Protein AF-F2NL12-F1 (afdb_monomer)

Nearest PDB structures (foldseek):
  2n2t-assembly1_A  TM=6.839E-01  e=1.444E-03  synthetic construct
  6wue-assembly1_A-2  TM=5.269E-01  e=1.550E-03  Synechocystis sp. PCC 6803
  6iyo-assembly1_A  TM=5.530E-01  e=4.653E-01  Streptomyces albus subsp. albus
  7s6c-assembly1_B  TM=5.817E-01  e=1.010E+00  Saccharopolyspora erythraea
  2nrq-assembly1_A  TM=3.629E-01  e=3.049E-01  Saccharolobus solfataricus

Structure (mmCIF, N/CA/C/O backbone):
data_AF-F2NL12-F1
#
_entry.id   AF-F2NL12-F1
#
loop_
_atom_site.group_PDB
_atom_site.id
_atom_site.type_symbol
_atom_site.label_atom_id
_atom_site.label_alt_id
_atom_site.label_comp_id
_atom_site.label_asym_id
_atom_site.label_entity_id
_atom_site.label_seq_id
_atom_site.pdbx_PDB_ins_code
_atom_site.Cartn_x
_atom_site.Cartn_y
_atom_site.Cartn_z
_atom_site.occupancy
_atom_site.B_iso_or_equiv
_atom_site.auth_seq_id
_atom_site.auth_comp_id
_atom_site.auth_asym_id
_atom_site.auth_atom_id
_atom_site.pdbx_PDB_model_num
ATOM 1 N N . MET A 1 1 ? 8.544 -5.793 -32.737 1.00 38.81 1 MET A N 1
ATOM 2 C CA . MET A 1 1 ? 8.054 -5.139 -31.508 1.00 38.81 1 MET A CA 1
ATOM 3 C C . MET A 1 1 ? 9.105 -5.384 -30.450 1.00 38.81 1 MET A C 1
ATOM 5 O O . MET A 1 1 ? 9.207 -6.505 -29.975 1.00 38.81 1 MET A O 1
ATOM 9 N N . LEU A 1 2 ? 9.967 -4.402 -30.193 1.00 39.56 2 LEU A N 1
ATOM 10 C CA . LEU A 1 2 ? 10.851 -4.470 -29.032 1.00 39.56 2 LEU A CA 1
ATOM 11 C C . LEU A 1 2 ? 9.933 -4.337 -27.819 1.00 39.56 2 LEU A C 1
ATOM 13 O O . LEU A 1 2 ? 9.188 -3.361 -27.740 1.00 39.56 2 LEU A O 1
ATOM 17 N N . GLY A 1 3 ? 9.886 -5.379 -26.986 1.00 42.69 3 GLY A N 1
ATOM 18 C CA . GLY A 1 3 ? 9.101 -5.371 -25.760 1.00 42.69 3 GLY A CA 1
ATOM 19 C C . GLY A 1 3 ? 9.484 -4.139 -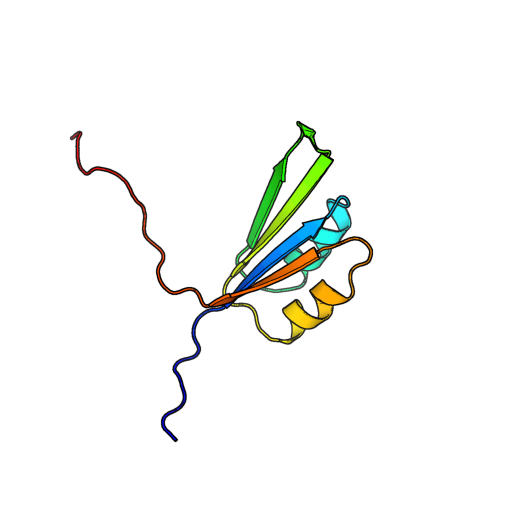24.959 1.00 42.69 3 GLY A C 1
ATOM 20 O O . GLY A 1 3 ? 10.672 -3.878 -24.764 1.00 42.69 3 GLY A O 1
ATOM 21 N N . VAL A 1 4 ? 8.482 -3.354 -24.572 1.00 51.84 4 VAL A N 1
ATOM 22 C CA . VAL A 1 4 ? 8.673 -2.308 -23.570 1.00 51.84 4 VAL A CA 1
ATOM 23 C C . VAL A 1 4 ? 9.329 -3.013 -22.380 1.00 51.84 4 VAL A C 1
ATOM 25 O O . VAL A 1 4 ? 8.800 -4.055 -21.977 1.00 51.84 4 VAL A O 1
ATOM 28 N N . PRO A 1 5 ? 10.496 -2.563 -21.880 1.00 53.06 5 PRO A N 1
ATOM 29 C CA . PRO A 1 5 ? 11.036 -3.131 -20.652 1.00 53.06 5 PRO A CA 1
ATOM 30 C C . PRO A 1 5 ? 9.919 -3.091 -19.609 1.00 53.06 5 PRO A C 1
ATOM 32 O O . PRO A 1 5 ? 9.172 -2.116 -19.570 1.00 53.06 5 PRO A O 1
ATOM 35 N N . GLU A 1 6 ? 9.737 -4.168 -18.845 1.00 62.28 6 GLU A N 1
ATOM 36 C CA . GLU A 1 6 ? 8.712 -4.212 -17.804 1.00 62.28 6 GLU A CA 1
ATOM 37 C C . GLU A 1 6 ? 9.005 -3.094 -16.797 1.00 62.28 6 GLU A C 1
ATOM 39 O O . GLU A 1 6 ? 9.835 -3.248 -15.904 1.00 62.28 6 GLU A O 1
ATOM 44 N N . THR A 1 7 ? 8.384 -1.927 -16.984 1.00 73.62 7 THR A N 1
ATOM 45 C CA . THR A 1 7 ? 8.525 -0.815 -16.052 1.00 73.62 7 THR A CA 1
ATOM 46 C C . THR A 1 7 ? 7.921 -1.267 -14.735 1.00 73.62 7 THR A C 1
ATOM 48 O O . THR A 1 7 ? 6.775 -1.723 -14.681 1.00 73.62 7 THR A O 1
ATOM 51 N N . MET A 1 8 ? 8.714 -1.182 -13.670 1.00 88.00 8 MET A N 1
ATOM 52 C CA . MET A 1 8 ? 8.307 -1.624 -12.347 1.00 88.00 8 MET A CA 1
ATOM 53 C C . MET A 1 8 ? 7.063 -0.849 -11.906 1.00 88.00 8 MET A C 1
ATOM 55 O O . MET A 1 8 ? 7.056 0.379 -11.908 1.00 88.00 8 MET A O 1
ATOM 59 N N . LYS A 1 9 ? 5.995 -1.561 -11.541 1.00 92.81 9 LYS A N 1
ATOM 60 C CA . LYS A 1 9 ? 4.755 -0.940 -11.064 1.00 92.81 9 LYS A CA 1
ATOM 61 C C . LYS A 1 9 ? 4.737 -0.832 -9.549 1.00 92.81 9 LYS A C 1
ATOM 63 O O . LYS A 1 9 ? 5.189 -1.746 -8.856 1.00 92.81 9 LYS A O 1
ATOM 68 N N . VAL A 1 10 ? 4.144 0.246 -9.051 1.00 95.69 10 VAL A N 1
ATOM 69 C CA . VAL A 1 10 ? 3.868 0.456 -7.627 1.00 95.69 10 VAL A CA 1
ATOM 70 C C . VAL A 1 10 ? 2.360 0.554 -7.430 1.00 95.69 10 VAL A C 1
ATOM 72 O O . VAL A 1 10 ? 1.689 1.334 -8.109 1.00 95.69 10 VAL A O 1
ATOM 75 N N . LEU A 1 11 ? 1.823 -0.260 -6.525 1.00 97.00 11 LEU A N 1
ATOM 76 C CA . LEU A 1 11 ? 0.423 -0.237 -6.109 1.00 97.00 11 LEU A CA 1
ATOM 77 C C . LEU A 1 11 ? 0.296 0.512 -4.788 1.00 97.00 11 LEU A C 1
ATOM 79 O O . LEU A 1 11 ? 0.984 0.186 -3.825 1.00 97.00 11 LEU A O 1
ATOM 83 N N . PHE A 1 12 ? -0.652 1.439 -4.731 1.00 97.94 12 PHE A N 1
ATOM 84 C CA . PHE A 1 12 ? -1.103 2.076 -3.502 1.00 97.94 12 PHE A CA 1
ATOM 85 C C . PHE A 1 12 ? -2.524 1.618 -3.185 1.00 97.94 12 PHE A C 1
ATOM 87 O O . PHE A 1 12 ? -3.387 1.684 -4.060 1.00 97.94 12 PHE A O 1
ATOM 94 N N . VAL A 1 13 ? -2.775 1.180 -1.949 1.00 97.88 13 VAL A N 1
ATOM 95 C CA . VAL A 1 13 ? -4.105 0.809 -1.443 1.00 97.88 13 VAL A CA 1
ATOM 96 C C . VAL A 1 13 ? -4.378 1.554 -0.142 1.00 97.88 13 VAL A C 1
ATOM 98 O O . VAL A 1 13 ? -3.706 1.334 0.861 1.00 97.88 13 VAL A O 1
ATOM 101 N N . GLU A 1 14 ? -5.369 2.435 -0.151 1.00 98.06 14 GLU A N 1
ATOM 102 C CA . GLU A 1 14 ? -5.836 3.188 1.013 1.00 98.06 14 GLU A CA 1
ATOM 103 C C . GLU A 1 14 ? -7.094 2.532 1.587 1.00 98.06 14 GLU A C 1
ATOM 105 O O . GLU A 1 14 ? -8.033 2.254 0.843 1.00 98.06 14 GLU A O 1
ATOM 110 N N . GLY A 1 15 ? -7.149 2.321 2.903 1.00 97.06 15 GLY A N 1
ATOM 111 C CA . GLY A 1 15 ? -8.322 1.760 3.575 1.00 97.06 15 GLY A CA 1
ATOM 112 C C . GLY A 1 15 ? -8.333 2.008 5.084 1.00 97.06 15 GLY A C 1
ATOM 113 O O . GLY A 1 15 ? -7.370 2.521 5.650 1.00 97.06 15 GLY A O 1
ATOM 114 N N . ARG A 1 16 ? -9.435 1.640 5.747 1.00 97.06 16 ARG A N 1
ATOM 115 C CA . ARG A 1 16 ? -9.598 1.755 7.214 1.00 97.06 16 ARG A CA 1
ATOM 116 C C . ARG A 1 16 ? -9.388 0.438 7.969 1.00 97.06 16 ARG A C 1
ATOM 118 O O . ARG A 1 16 ? -9.226 0.454 9.181 1.00 97.06 16 ARG A O 1
ATOM 125 N N . ASP A 1 17 ? -9.377 -0.696 7.269 1.00 96.50 17 ASP A N 1
ATOM 126 C CA . ASP A 1 17 ? -9.154 -2.016 7.867 1.00 96.50 17 ASP A CA 1
ATOM 127 C C . ASP A 1 17 ? -7.683 -2.431 7.714 1.00 96.50 17 ASP A C 1
ATOM 129 O O . ASP A 1 17 ? -7.244 -2.885 6.654 1.00 96.50 17 ASP A O 1
ATOM 133 N N . PHE A 1 18 ? -6.922 -2.286 8.799 1.00 95.88 18 PHE A N 1
ATOM 134 C CA . PHE A 1 18 ? -5.528 -2.719 8.873 1.00 95.88 18 PHE A CA 1
ATOM 135 C C . PHE A 1 18 ? -5.346 -4.199 8.515 1.00 95.88 18 PHE A C 1
ATOM 137 O O . PHE A 1 18 ? -4.440 -4.548 7.757 1.00 95.88 18 PHE A O 1
ATOM 144 N N . GLU A 1 19 ? -6.199 -5.076 9.047 1.00 96.38 19 GLU A N 1
ATOM 145 C CA . GLU A 1 19 ? -6.070 -6.522 8.869 1.00 96.38 19 GLU A CA 1
ATOM 146 C C . GLU A 1 19 ? -6.357 -6.922 7.421 1.00 96.38 19 GLU A C 1
ATOM 148 O O . GLU A 1 19 ? -5.687 -7.802 6.876 1.00 96.38 19 GLU A O 1
ATOM 153 N N . ALA A 1 20 ? -7.308 -6.261 6.757 1.00 95.06 20 ALA A N 1
ATOM 154 C CA . ALA A 1 20 ? -7.545 -6.462 5.331 1.00 95.06 20 ALA A CA 1
ATOM 155 C C . ALA A 1 20 ? -6.310 -6.109 4.488 1.00 95.06 20 ALA A C 1
ATOM 157 O O . ALA A 1 20 ? -5.881 -6.934 3.676 1.00 95.06 20 ALA A O 1
ATOM 158 N N . LEU A 1 21 ? -5.701 -4.940 4.717 1.00 96.69 21 LEU A N 1
ATOM 159 C CA . LEU A 1 21 ? -4.506 -4.506 3.981 1.00 96.69 21 LEU A CA 1
ATOM 160 C C . LEU A 1 21 ? -3.294 -5.398 4.289 1.00 96.69 21 LEU A C 1
ATOM 162 O O . LEU A 1 21 ? -2.568 -5.797 3.377 1.00 96.69 21 LEU A O 1
ATOM 166 N N . ALA A 1 22 ? -3.095 -5.779 5.552 1.00 96.62 22 ALA A N 1
ATOM 167 C CA . ALA A 1 22 ? -2.006 -6.666 5.950 1.00 96.62 22 ALA A CA 1
ATOM 168 C C . ALA A 1 22 ? -2.149 -8.072 5.340 1.00 96.62 22 ALA A C 1
ATOM 170 O O . ALA A 1 22 ? -1.155 -8.659 4.904 1.00 96.62 22 ALA A O 1
ATOM 171 N N . ARG A 1 23 ? -3.372 -8.622 5.276 1.00 95.88 23 ARG A N 1
ATOM 172 C CA . ARG A 1 23 ? -3.639 -9.911 4.612 1.00 95.88 23 ARG A CA 1
ATOM 173 C C . ARG A 1 23 ? -3.379 -9.849 3.111 1.00 95.88 23 ARG A C 1
ATOM 175 O O . ARG A 1 23 ? -2.795 -10.793 2.585 1.00 95.88 23 ARG A O 1
ATOM 182 N N . LEU A 1 24 ? -3.793 -8.767 2.448 1.00 94.88 24 LEU A N 1
ATOM 183 C CA . LEU A 1 24 ? -3.534 -8.545 1.024 1.00 94.88 24 LEU A CA 1
ATOM 184 C C . LEU A 1 24 ? -2.023 -8.532 0.744 1.00 94.88 24 LEU A C 1
ATOM 186 O O . LEU A 1 24 ? -1.545 -9.281 -0.102 1.00 94.88 24 LEU A O 1
ATOM 190 N N . ALA A 1 25 ? -1.258 -7.755 1.517 1.00 94.50 25 ALA A N 1
ATOM 191 C CA . ALA A 1 25 ? 0.190 -7.634 1.348 1.00 94.50 25 ALA A CA 1
ATOM 192 C 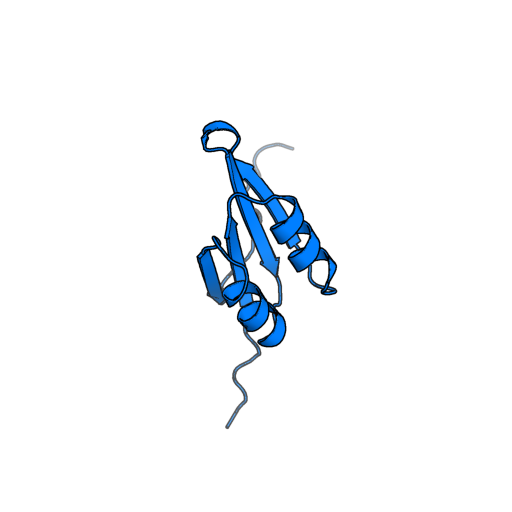C . ALA A 1 25 ? 0.929 -8.970 1.533 1.00 94.50 25 ALA A C 1
ATOM 194 O O . ALA A 1 25 ? 1.767 -9.349 0.722 1.00 94.50 25 ALA A O 1
ATOM 195 N N . ARG A 1 26 ? 0.587 -9.720 2.588 1.00 95.31 26 ARG A N 1
ATOM 196 C CA . ARG A 1 26 ? 1.261 -10.982 2.945 1.00 95.31 26 ARG A CA 1
ATOM 197 C C . ARG A 1 26 ? 0.957 -12.143 1.994 1.00 95.31 26 ARG A C 1
ATOM 199 O O . ARG A 1 26 ? 1.620 -13.173 2.082 1.00 95.31 26 ARG A O 1
ATOM 206 N N . ARG A 1 27 ? -0.044 -12.011 1.119 1.00 94.06 27 ARG A N 1
ATOM 207 C CA . ARG A 1 27 ? -0.434 -13.052 0.156 1.00 94.06 27 ARG A CA 1
ATOM 208 C C . ARG A 1 27 ? 0.540 -13.172 -1.015 1.00 94.06 27 ARG A C 1
ATOM 210 O O . ARG A 1 27 ? 0.572 -1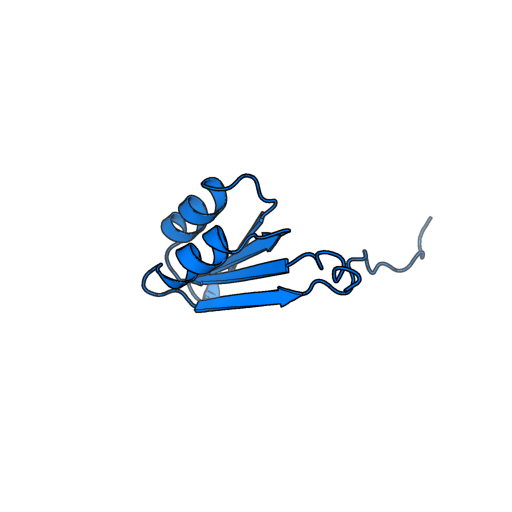4.217 -1.661 1.00 94.06 27 ARG A O 1
ATOM 217 N N . TYR A 1 28 ? 1.345 -12.142 -1.259 1.00 91.31 28 TYR A N 1
ATOM 218 C CA . TYR A 1 28 ? 2.250 -12.082 -2.396 1.00 91.31 28 TYR A CA 1
ATOM 219 C C . TYR A 1 28 ? 3.702 -11.872 -1.955 1.00 91.31 28 TYR A C 1
ATOM 221 O O . TYR A 1 28 ? 3.954 -11.194 -0.960 1.00 91.31 28 TYR A O 1
ATOM 229 N N . PRO A 1 29 ? 4.683 -12.401 -2.706 1.00 91.75 29 PRO A N 1
ATOM 230 C CA . PRO A 1 29 ? 6.102 -12.258 -2.393 1.00 91.75 29 PRO A CA 1
ATOM 231 C C . PRO A 1 29 ? 6.677 -10.910 -2.874 1.00 91.75 29 PRO A C 1
ATOM 233 O O . PRO A 1 29 ? 7.799 -10.861 -3.372 1.00 91.75 29 PRO A O 1
ATOM 236 N N . TYR A 1 30 ? 5.912 -9.821 -2.759 1.00 91.88 30 TYR A N 1
ATOM 237 C CA . TYR A 1 30 ? 6.334 -8.485 -3.185 1.00 91.88 30 TYR A CA 1
ATOM 238 C C . TYR A 1 30 ? 6.815 -7.649 -1.990 1.00 91.88 30 TYR A C 1
ATOM 240 O O . TYR A 1 30 ? 6.231 -7.747 -0.905 1.00 91.88 30 TYR A O 1
ATOM 248 N N . PRO A 1 31 ? 7.840 -6.792 -2.156 1.00 94.50 31 PRO A N 1
ATOM 249 C CA . PRO A 1 31 ? 8.191 -5.808 -1.140 1.00 94.50 31 PRO A CA 1
ATOM 250 C C . PRO A 1 31 ? 7.015 -4.857 -0.888 1.00 94.50 31 PRO A C 1
ATOM 252 O O . PRO A 1 31 ? 6.372 -4.395 -1.834 1.00 94.50 31 PRO A O 1
ATOM 255 N N . TYR A 1 32 ? 6.738 -4.551 0.381 1.00 97.12 32 TYR A N 1
ATOM 256 C CA . TYR A 1 32 ? 5.658 -3.639 0.747 1.00 97.12 32 TYR A CA 1
ATOM 257 C C . TYR A 1 32 ? 5.989 -2.772 1.962 1.00 97.12 3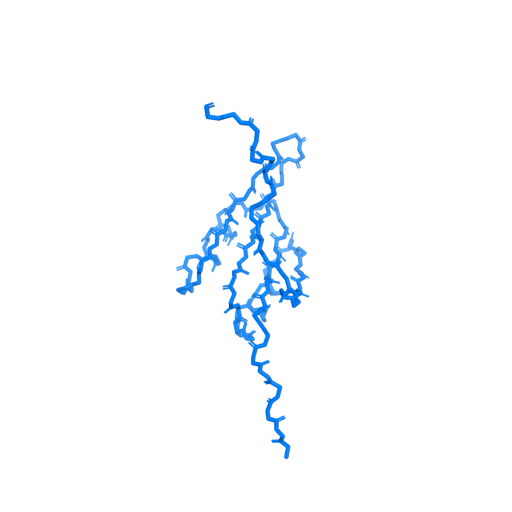2 TYR A C 1
ATOM 259 O O . TYR A 1 32 ? 6.780 -3.152 2.829 1.00 97.12 32 TYR A O 1
ATOM 267 N N . ARG A 1 33 ? 5.318 -1.622 2.048 1.00 98.00 33 ARG A N 1
ATOM 268 C CA . ARG A 1 33 ? 5.235 -0.772 3.239 1.00 98.00 33 ARG A CA 1
ATOM 269 C C . ARG A 1 33 ? 3.771 -0.609 3.618 1.00 98.00 33 ARG A C 1
ATOM 271 O O . ARG A 1 33 ? 2.941 -0.322 2.763 1.00 98.00 33 ARG A O 1
ATOM 278 N N . LEU A 1 34 ? 3.456 -0.784 4.897 1.00 97.88 34 LEU A N 1
ATOM 279 C CA . LEU A 1 34 ? 2.129 -0.508 5.441 1.00 97.88 34 LEU A CA 1
ATOM 280 C C . LEU A 1 34 ? 2.241 0.668 6.408 1.00 97.88 34 LEU A C 1
ATOM 282 O O . LEU A 1 34 ? 2.851 0.557 7.469 1.00 97.88 34 LEU A O 1
ATOM 286 N N . LEU A 1 35 ? 1.686 1.799 5.997 1.00 98.31 35 LEU A N 1
ATOM 287 C CA . LEU A 1 35 ? 1.750 3.078 6.687 1.00 98.31 35 LEU A CA 1
ATOM 288 C C . LEU A 1 35 ? 0.421 3.341 7.394 1.00 98.31 35 LEU A C 1
ATOM 290 O O . LEU A 1 35 ? -0.642 2.957 6.904 1.00 98.31 35 LEU A O 1
ATOM 294 N N . ALA A 1 36 ? 0.476 4.018 8.535 1.00 97.75 36 ALA A N 1
ATOM 295 C CA . ALA A 1 36 ? -0.700 4.444 9.281 1.00 97.75 36 ALA A CA 1
ATOM 296 C C . ALA A 1 36 ? -0.725 5.969 9.383 1.00 97.75 36 ALA A C 1
ATOM 298 O O . ALA A 1 36 ? 0.314 6.595 9.588 1.00 97.75 36 ALA A O 1
ATOM 299 N N . GLN A 1 37 ? -1.919 6.548 9.301 1.00 97.25 37 GLN A N 1
ATOM 300 C CA . GLN A 1 37 ? -2.180 7.944 9.634 1.00 97.25 37 GLN A CA 1
ATOM 301 C C . GLN A 1 37 ? -3.181 7.966 10.800 1.00 97.25 37 GLN A C 1
ATOM 303 O O . GLN A 1 37 ? -4.394 7.895 10.573 1.00 97.25 37 GLN A O 1
ATOM 308 N N . PRO A 1 38 ? -2.686 8.001 12.054 1.00 94.94 38 PRO A N 1
ATOM 309 C CA . PRO A 1 38 ? -3.514 7.790 13.241 1.00 94.94 38 PRO A CA 1
ATOM 310 C C . PRO A 1 38 ? -4.654 8.799 13.395 1.00 94.94 38 PRO A C 1
ATOM 312 O O . PRO A 1 38 ? -5.738 8.423 13.821 1.00 94.94 38 PRO A O 1
ATOM 315 N N . GLU A 1 39 ? -4.429 10.058 13.012 1.00 96.94 39 GLU A N 1
ATOM 316 C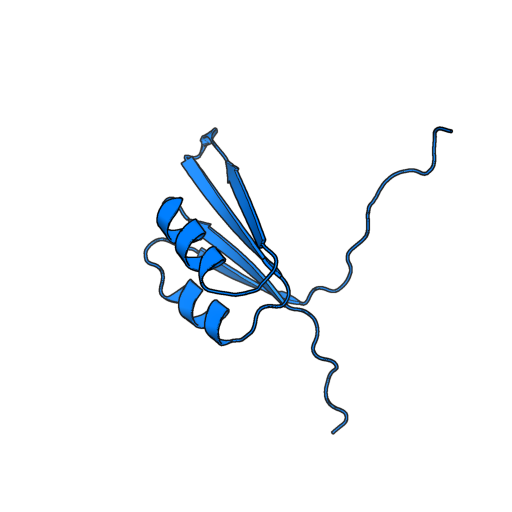 CA . GLU A 1 39 ? -5.405 11.148 13.169 1.00 96.94 39 GLU A CA 1
ATOM 317 C C . GLU A 1 39 ? -6.677 10.959 12.329 1.00 96.94 39 GLU A C 1
ATOM 319 O O . GLU A 1 39 ? -7.730 11.482 12.679 1.00 96.94 39 GLU A O 1
ATOM 324 N N . GLU A 1 40 ? -6.593 10.198 11.236 1.00 95.44 40 GLU A N 1
ATOM 325 C CA . GLU A 1 40 ? -7.714 9.936 10.327 1.00 95.44 40 GLU A CA 1
ATOM 326 C C . GLU A 1 40 ? -8.188 8.474 10.369 1.00 95.44 40 GLU A C 1
ATOM 328 O O . GLU A 1 40 ? -9.082 8.095 9.605 1.00 95.44 40 GLU A O 1
ATOM 333 N N . GLU A 1 41 ? -7.591 7.652 11.244 1.00 95.38 41 GLU A N 1
ATOM 334 C CA . GLU A 1 41 ? -7.836 6.206 11.350 1.00 95.38 41 GLU A CA 1
ATOM 335 C C . GLU A 1 41 ? -7.787 5.512 9.976 1.00 95.38 41 GLU A C 1
ATOM 337 O O . GLU A 1 41 ? -8.689 4.762 9.587 1.00 95.38 41 GLU A O 1
ATOM 342 N N . ARG A 1 42 ? -6.743 5.826 9.199 1.00 97.25 42 ARG A N 1
ATOM 343 C CA . ARG A 1 42 ? -6.523 5.288 7.851 1.00 97.25 42 ARG A CA 1
ATOM 344 C C . ARG A 1 42 ? -5.148 4.654 7.711 1.00 97.25 42 ARG A C 1
ATOM 346 O O . ARG A 1 42 ? -4.182 5.037 8.375 1.00 97.25 42 ARG A O 1
ATOM 353 N N . TYR A 1 43 ? -5.068 3.720 6.777 1.00 98.25 43 TYR A N 1
ATOM 354 C CA . TYR A 1 43 ? -3.873 2.968 6.438 1.00 98.25 43 TYR A CA 1
ATOM 355 C C . TYR A 1 43 ? -3.601 3.081 4.940 1.00 98.25 43 TYR A C 1
ATOM 357 O O . TYR A 1 43 ? -4.530 3.154 4.132 1.00 98.25 43 TYR A O 1
ATOM 365 N N . LEU A 1 44 ? -2.322 3.087 4.577 1.00 98.31 44 LEU A N 1
ATOM 366 C CA . LEU A 1 44 ? -1.856 3.097 3.198 1.00 98.31 44 LEU A CA 1
ATOM 367 C C . LEU A 1 44 ? -0.867 1.953 3.000 1.00 98.31 44 LEU A C 1
ATOM 369 O O . LEU A 1 44 ? 0.178 1.904 3.645 1.00 98.31 44 LEU A O 1
ATOM 373 N N . LEU A 1 45 ? -1.204 1.035 2.107 1.00 98.31 45 LEU A N 1
ATOM 374 C CA . LEU A 1 45 ? -0.324 -0.027 1.652 1.00 98.31 45 LEU A CA 1
ATOM 375 C C . LEU A 1 45 ? 0.342 0.399 0.341 1.00 98.31 45 LEU A C 1
ATOM 377 O O . LEU A 1 45 ? -0.347 0.701 -0.626 1.00 98.31 45 LEU A O 1
ATOM 381 N N . GLU A 1 46 ? 1.666 0.377 0.308 1.00 98.00 46 GLU A N 1
ATOM 382 C CA . GLU A 1 46 ? 2.507 0.590 -0.871 1.00 98.00 46 GLU A CA 1
ATOM 383 C C . GLU A 1 46 ? 3.180 -0.744 -1.220 1.00 98.00 46 GLU A C 1
ATOM 385 O O . GLU A 1 46 ? 3.878 -1.308 -0.377 1.00 98.00 46 GLU A O 1
ATOM 390 N N . VAL A 1 47 ? 2.969 -1.271 -2.429 1.00 96.50 47 VAL A N 1
ATOM 391 C CA . VAL A 1 47 ? 3.533 -2.557 -2.884 1.00 96.50 47 VAL A CA 1
ATOM 392 C C . VAL A 1 47 ? 4.307 -2.374 -4.182 1.00 96.50 47 VAL A C 1
ATOM 394 O O . VAL A 1 47 ? 3.845 -1.700 -5.100 1.00 96.50 47 VAL A O 1
ATOM 397 N N . TRP A 1 48 ? 5.473 -3.003 -4.263 1.00 94.00 48 TRP A N 1
ATOM 398 C CA . TRP A 1 48 ? 6.478 -2.801 -5.303 1.00 94.00 48 TRP A CA 1
ATOM 399 C C . TRP A 1 48 ? 6.554 -3.991 -6.262 1.00 94.00 48 TRP A C 1
ATOM 401 O O . TRP A 1 48 ? 6.471 -5.138 -5.833 1.00 94.00 48 TRP A O 1
ATOM 411 N N . GLY A 1 49 ? 6.772 -3.734 -7.556 1.00 87.56 49 GLY A N 1
ATOM 412 C CA . GLY A 1 49 ? 6.966 -4.792 -8.557 1.00 87.56 49 GLY A CA 1
ATOM 413 C C . GLY A 1 49 ? 5.705 -5.610 -8.823 1.00 87.56 49 GLY A C 1
ATOM 414 O O . GLY A 1 49 ? 5.782 -6.810 -9.070 1.00 87.56 49 GLY A O 1
ATOM 415 N N . VAL A 1 50 ? 4.538 -4.972 -8.727 1.00 85.50 50 VAL A N 1
ATOM 416 C CA . VAL A 1 50 ? 3.255 -5.680 -8.744 1.00 85.50 50 VAL A CA 1
ATOM 417 C C . VAL A 1 50 ? 2.881 -6.206 -10.132 1.00 85.50 50 VAL A C 1
ATOM 419 O O . VAL A 1 50 ? 2.937 -5.487 -11.133 1.00 85.50 50 VAL A O 1
ATOM 422 N N . GLY A 1 51 ? 2.432 -7.462 -10.172 1.00 85.19 51 GLY A N 1
ATOM 423 C CA . GLY A 1 51 ? 1.753 -8.058 -11.323 1.00 85.19 51 GLY A CA 1
ATOM 424 C C . GLY A 1 51 ? 0.249 -7.728 -11.377 1.00 85.19 51 GLY A C 1
ATOM 425 O O . GLY A 1 51 ? -0.302 -7.177 -10.418 1.00 85.19 51 GLY A O 1
ATOM 426 N N . PRO A 1 52 ? -0.441 -8.085 -12.478 1.00 85.31 52 PRO A N 1
ATOM 427 C CA . PRO A 1 52 ? -1.867 -7.800 -12.664 1.00 85.31 52 PRO A CA 1
ATOM 428 C C . PRO A 1 52 ? -2.762 -8.453 -11.600 1.00 85.31 52 PRO A C 1
ATOM 430 O O . PRO A 1 52 ? -3.751 -7.843 -11.202 1.00 85.31 52 PRO A O 1
ATOM 433 N N . ASP A 1 53 ? -2.393 -9.631 -11.092 1.00 89.44 53 ASP A N 1
ATOM 434 C CA . ASP A 1 53 ? -3.202 -10.393 -10.129 1.00 89.44 53 ASP A CA 1
ATOM 435 C C . ASP A 1 53 ? -3.428 -9.630 -8.819 1.00 89.44 53 ASP A C 1
ATOM 437 O O . ASP A 1 53 ? -4.551 -9.546 -8.327 1.00 89.44 53 ASP A O 1
ATOM 441 N N . LEU A 1 54 ? -2.369 -9.026 -8.268 1.00 90.94 54 LEU A N 1
ATOM 442 C CA . LEU A 1 54 ? -2.476 -8.241 -7.038 1.00 90.94 54 LEU A CA 1
ATOM 443 C C . LEU A 1 54 ? -3.270 -6.948 -7.270 1.00 90.94 54 LEU A C 1
ATOM 445 O O . LEU A 1 54 ? -4.043 -6.543 -6.405 1.00 90.94 54 LEU A O 1
ATOM 449 N N . VAL A 1 55 ? -3.108 -6.302 -8.429 1.00 90.56 55 VAL A N 1
ATOM 450 C CA . 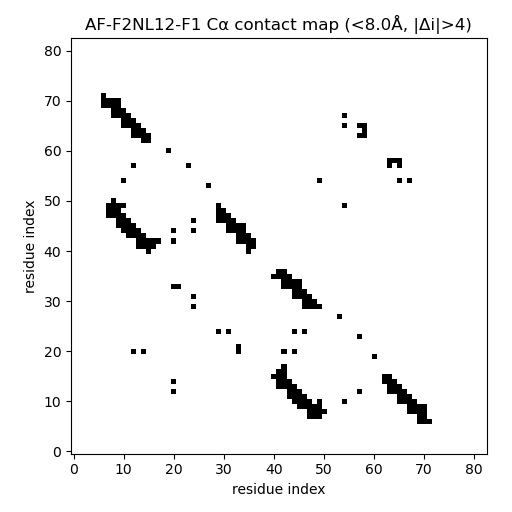VAL A 1 55 ? -3.893 -5.104 -8.766 1.00 90.56 55 VAL A CA 1
ATOM 451 C C . VAL A 1 55 ? -5.379 -5.456 -8.815 1.00 90.56 55 VAL A C 1
ATOM 453 O O . VAL A 1 55 ? -6.196 -4.776 -8.199 1.00 90.56 55 VAL A O 1
ATOM 456 N N . GLU A 1 56 ? -5.728 -6.546 -9.495 1.00 92.38 56 GLU A N 1
ATOM 457 C CA . GLU A 1 56 ? -7.108 -7.007 -9.605 1.00 92.38 56 GLU A CA 1
ATOM 458 C C . GLU A 1 56 ? -7.690 -7.384 -8.233 1.00 92.38 56 GLU A C 1
ATOM 460 O O . GLU A 1 56 ? -8.807 -6.986 -7.901 1.00 92.38 56 GLU A O 1
ATOM 465 N N . GLU A 1 57 ? -6.929 -8.094 -7.396 1.00 92.94 57 GLU A N 1
ATOM 466 C CA . GLU A 1 57 ? -7.345 -8.438 -6.034 1.00 92.94 57 GLU A CA 1
ATOM 467 C C . GLU A 1 57 ? -7.559 -7.191 -5.163 1.00 92.94 57 GLU A C 1
ATOM 469 O O . GLU A 1 57 ? -8.582 -7.087 -4.483 1.00 92.94 57 GLU A O 1
ATOM 474 N N . ALA A 1 58 ? -6.659 -6.207 -5.235 1.00 91.88 58 ALA A N 1
ATOM 475 C CA . ALA A 1 58 ? -6.776 -4.959 -4.488 1.00 91.88 58 ALA A CA 1
ATOM 476 C C . ALA A 1 5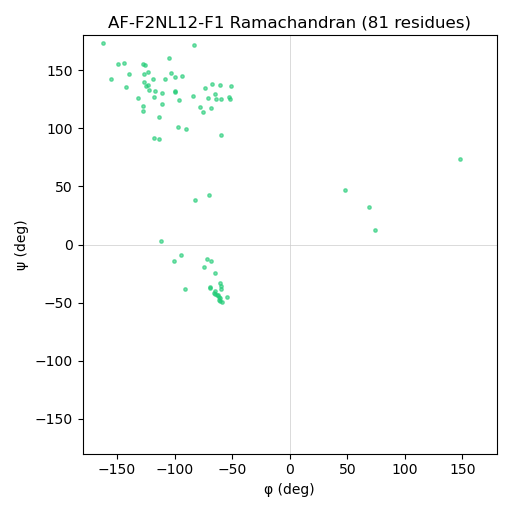8 ? -8.062 -4.189 -4.829 1.00 91.88 58 ALA A C 1
ATOM 478 O O . ALA A 1 58 ? -8.709 -3.657 -3.929 1.00 91.88 58 ALA A O 1
ATOM 479 N N . THR A 1 59 ? -8.485 -4.178 -6.101 1.00 90.44 59 THR A N 1
ATOM 480 C CA . THR A 1 59 ? -9.742 -3.517 -6.513 1.00 90.44 59 THR A CA 1
ATOM 481 C C . THR A 1 59 ? -11.013 -4.198 -6.000 1.00 90.44 59 THR A C 1
A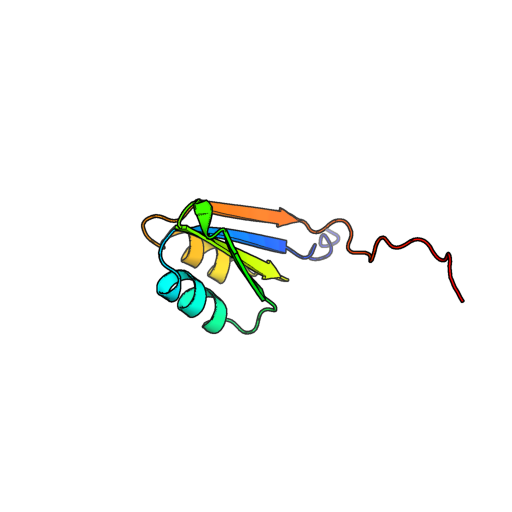TOM 483 O O . THR A 1 59 ? -12.086 -3.599 -6.045 1.00 90.44 59 THR A O 1
ATOM 486 N N . ARG A 1 60 ? -10.912 -5.439 -5.506 1.00 92.50 60 ARG A N 1
ATOM 487 C CA . ARG A 1 60 ? -12.041 -6.205 -4.956 1.00 92.50 60 ARG A CA 1
ATOM 488 C C . ARG A 1 60 ? -12.186 -6.076 -3.445 1.00 92.50 60 ARG A C 1
ATOM 490 O O . ARG A 1 60 ? -13.171 -6.568 -2.899 1.00 92.50 60 ARG A O 1
ATOM 497 N N . VAL A 1 61 ? -11.220 -5.464 -2.762 1.00 91.50 61 VAL A N 1
ATOM 498 C CA . VAL A 1 61 ? -11.320 -5.249 -1.318 1.00 91.50 61 VAL A CA 1
ATOM 499 C C . VAL A 1 61 ? -12.377 -4.176 -1.061 1.00 91.50 61 VAL A C 1
ATOM 501 O O . VAL A 1 61 ? -12.339 -3.084 -1.624 1.00 91.50 61 VAL A O 1
ATOM 504 N N . GLU A 1 62 ? -13.361 -4.489 -0.225 1.00 91.12 62 GLU A N 1
ATOM 505 C CA . GLU A 1 62 ? -14.424 -3.544 0.098 1.00 91.12 62 GLU A CA 1
ATOM 506 C C . GLU A 1 62 ? -13.876 -2.363 0.913 1.00 91.12 62 GLU A C 1
ATOM 508 O O . GLU A 1 62 ? -13.062 -2.533 1.820 1.00 91.12 62 GLU A O 1
ATOM 513 N N . GLY A 1 63 ? -14.325 -1.149 0.587 1.00 92.12 63 GLY A N 1
ATOM 514 C CA . GLY A 1 63 ? -13.976 0.052 1.348 1.00 92.12 63 GLY A CA 1
ATOM 515 C C . GLY A 1 63 ? -12.549 0.568 1.145 1.00 92.12 63 GLY A C 1
ATOM 516 O O . GLY A 1 63 ? -12.126 1.438 1.909 1.00 92.12 63 GLY A O 1
ATOM 517 N N . VAL A 1 64 ? -11.819 0.079 0.135 1.00 95.12 64 VAL A N 1
ATOM 518 C CA . VAL A 1 64 ? -10.488 0.600 -0.218 1.00 95.12 64 VAL A CA 1
ATOM 519 C C . VAL A 1 64 ? -10.511 1.452 -1.482 1.00 95.12 64 VAL A C 1
ATOM 521 O O . VAL A 1 64 ? -11.408 1.355 -2.321 1.00 95.12 64 VAL A O 1
ATOM 524 N N . ARG A 1 65 ? -9.478 2.276 -1.639 1.00 96.12 65 ARG A N 1
ATOM 525 C CA . ARG A 1 65 ? -9.136 2.952 -2.893 1.00 96.12 65 ARG A CA 1
ATOM 526 C C . ARG A 1 65 ? -7.775 2.461 -3.354 1.00 96.12 65 ARG A C 1
ATOM 528 O O . ARG A 1 65 ? -6.852 2.407 -2.548 1.00 96.12 65 ARG A O 1
ATOM 535 N N . ALA A 1 66 ? -7.657 2.098 -4.627 1.00 96.25 66 ALA A N 1
ATOM 536 C CA . ALA A 1 66 ? -6.431 1.540 -5.184 1.00 96.25 66 ALA A CA 1
ATOM 537 C C . ALA A 1 66 ? -5.969 2.316 -6.423 1.00 96.25 66 ALA A C 1
ATOM 539 O O . ALA A 1 66 ? -6.786 2.685 -7.269 1.00 96.25 66 ALA A O 1
ATOM 540 N N . TRP A 1 67 ? -4.658 2.523 -6.542 1.00 96.56 67 TRP A N 1
ATOM 541 C CA . TRP A 1 67 ? -4.019 3.179 -7.685 1.00 96.56 67 TRP A CA 1
ATOM 542 C C . TRP A 1 67 ? -2.725 2.468 -8.058 1.00 96.56 67 TRP A C 1
ATOM 544 O O . TRP A 1 67 ? -2.008 1.976 -7.191 1.00 96.56 67 TRP A O 1
ATOM 554 N N . THR A 1 68 ? -2.393 2.450 -9.346 1.00 95.62 68 THR A N 1
ATOM 555 C CA . THR A 1 68 ? -1.137 1.878 -9.839 1.00 95.62 68 THR A CA 1
ATOM 556 C C . THR A 1 68 ? -0.365 2.921 -10.625 1.00 95.62 68 THR A C 1
ATOM 558 O O . THR A 1 68 ? -0.946 3.633 -11.442 1.00 95.62 68 THR A O 1
ATOM 561 N N . PHE A 1 69 ? 0.941 2.976 -10.396 1.00 94.25 69 PHE A N 1
ATOM 562 C CA . PHE A 1 69 ? 1.861 3.882 -11.072 1.00 94.25 69 PHE A CA 1
ATOM 563 C C . PHE A 1 69 ? 3.031 3.109 -11.666 1.00 94.25 69 PHE A C 1
ATOM 565 O O . PHE A 1 69 ? 3.385 2.030 -11.188 1.00 94.25 69 PHE A O 1
ATOM 572 N N . GLU A 1 70 ? 3.636 3.681 -12.699 1.00 93.12 70 GLU A N 1
ATOM 573 C CA . GLU A 1 70 ? 4.945 3.263 -13.191 1.00 93.12 70 GLU A CA 1
ATOM 574 C C . GLU A 1 70 ? 6.031 3.963 -12.366 1.00 93.12 70 GLU A C 1
ATOM 576 O O . GLU A 1 70 ? 5.996 5.184 -12.200 1.00 93.12 70 GLU A O 1
ATOM 581 N N . LEU A 1 71 ? 6.980 3.194 -11.827 1.00 90.12 71 LEU A N 1
ATOM 582 C CA . LEU A 1 71 ? 8.145 3.734 -11.137 1.00 90.12 71 LEU A CA 1
ATOM 583 C C . LEU A 1 71 ? 9.124 4.284 -12.176 1.00 90.12 71 LEU A C 1
ATOM 585 O O . LEU A 1 71 ? 9.683 3.524 -12.967 1.00 90.12 71 LEU A O 1
ATOM 589 N N . LEU A 1 72 ? 9.324 5.601 -12.162 1.00 90.44 72 LEU A N 1
ATOM 590 C CA . LEU A 1 72 ? 10.265 6.277 -13.059 1.00 90.44 72 LEU A CA 1
ATOM 591 C C . LEU A 1 72 ? 11.667 6.395 -12.445 1.00 90.44 72 LEU A C 1
ATOM 593 O O . LEU A 1 72 ? 12.657 6.242 -13.153 1.00 90.44 72 LEU A O 1
ATOM 597 N N . GLU A 1 73 ? 11.748 6.652 -11.139 1.00 89.56 73 GLU A N 1
ATOM 598 C CA . GLU A 1 73 ? 12.996 6.845 -10.397 1.00 89.56 73 GLU A CA 1
ATOM 599 C C . GLU A 1 73 ? 12.784 6.503 -8.910 1.00 89.56 73 GLU A C 1
ATOM 601 O O . GLU A 1 73 ? 11.736 6.816 -8.344 1.00 89.56 73 GLU A O 1
ATOM 606 N N . GLU A 1 74 ? 13.783 5.880 -8.277 1.00 87.06 74 GLU A N 1
ATOM 607 C CA . GLU A 1 74 ? 13.918 5.782 -6.819 1.00 87.06 74 GLU A CA 1
ATOM 608 C C . GLU A 1 74 ? 15.351 6.175 -6.449 1.00 87.06 74 GLU A C 1
ATOM 610 O O . GLU A 1 74 ? 16.315 5.600 -6.956 1.00 87.06 74 GLU A O 1
ATOM 615 N N . ALA A 1 75 ? 15.496 7.141 -5.547 1.00 88.12 75 ALA A N 1
ATOM 616 C CA . ALA A 1 75 ? 16.782 7.536 -4.996 1.00 88.12 75 ALA A CA 1
ATOM 617 C C . ALA A 1 75 ?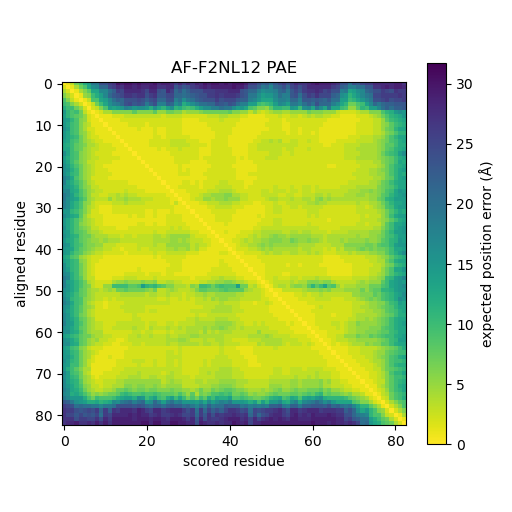 16.606 8.032 -3.558 1.00 88.12 75 ALA A C 1
ATOM 619 O O . ALA A 1 75 ? 15.538 8.512 -3.169 1.00 88.12 75 ALA A O 1
ATOM 620 N N . TRP A 1 76 ? 17.672 7.943 -2.765 1.00 84.38 76 TRP A N 1
ATOM 621 C CA . TRP A 1 76 ? 17.748 8.663 -1.501 1.00 84.38 76 TRP A CA 1
ATOM 622 C C . TRP A 1 76 ? 18.083 10.127 -1.789 1.00 84.38 76 TRP A C 1
ATOM 624 O O . TRP A 1 76 ? 19.145 10.419 -2.336 1.00 84.38 76 TRP A O 1
ATOM 634 N N . CYS A 1 77 ? 17.194 11.044 -1.415 1.00 78.81 77 CYS A N 1
ATOM 635 C CA . CYS A 1 77 ? 17.496 12.470 -1.438 1.00 78.81 77 CYS A CA 1
ATOM 636 C C . CYS A 1 77 ? 18.087 12.855 -0.078 1.00 78.81 77 CYS A C 1
ATOM 638 O O . CYS A 1 77 ? 17.358 13.006 0.902 1.00 78.81 77 CYS A O 1
ATOM 640 N N . GLY A 1 78 ? 19.410 12.951 -0.003 1.00 77.38 78 GLY A N 1
ATOM 641 C CA . GLY A 1 78 ? 20.116 13.491 1.151 1.00 77.38 78 GLY A CA 1
ATOM 642 C C . GLY A 1 78 ? 21.309 14.301 0.675 1.00 77.38 78 GLY A C 1
ATOM 643 O O . GLY A 1 78 ? 22.021 13.862 -0.226 1.00 77.38 78 GLY A O 1
ATOM 644 N N . ASP A 1 79 ? 21.509 15.475 1.265 1.00 66.88 79 ASP A N 1
ATOM 645 C CA . ASP A 1 79 ? 22.699 16.281 1.023 1.00 66.88 79 ASP A CA 1
ATOM 646 C C . ASP A 1 79 ? 23.935 15.522 1.537 1.00 66.88 79 ASP A C 1
ATOM 648 O O . ASP A 1 79 ? 23.959 15.060 2.680 1.00 66.88 79 ASP A O 1
ATOM 652 N N . GLU A 1 80 ? 24.981 15.395 0.715 1.00 58.41 80 GLU A N 1
ATOM 653 C CA . GLU A 1 80 ? 26.304 14.894 1.123 1.00 58.41 80 GLU A CA 1
ATOM 654 C C . GLU A 1 80 ? 27.049 15.894 2.038 1.00 58.41 80 GLU A C 1
ATOM 656 O O . GLU A 1 80 ? 28.248 16.117 1.880 1.00 58.41 80 GLU A O 1
ATOM 661 N N . GLU A 1 81 ? 26.380 16.523 3.007 1.00 56.53 81 GLU A N 1
ATOM 662 C CA . GLU A 1 81 ? 27.011 17.510 3.885 1.00 56.53 81 GLU A CA 1
ATOM 663 C C . GLU A 1 81 ? 27.071 17.007 5.332 1.00 56.53 81 GLU A C 1
ATOM 665 O O . GLU A 1 81 ? 26.161 17.203 6.137 1.00 56.53 81 GLU A O 1
ATOM 670 N N . GLY A 1 82 ? 28.180 16.337 5.663 1.00 56.25 82 GLY A N 1
ATOM 671 C CA . GLY A 1 82 ? 28.544 16.037 7.050 1.00 56.25 82 GLY A CA 1
ATOM 672 C C . GLY A 1 82 ? 29.296 14.724 7.246 1.00 56.25 82 GLY A C 1
ATOM 673 O O . GLY A 1 82 ? 28.744 13.775 7.801 1.00 56.25 82 GLY A O 1
ATOM 674 N N . ARG A 1 83 ? 30.572 14.688 6.847 1.00 48.97 83 ARG A N 1
ATOM 675 C CA . ARG A 1 83 ? 31.569 13.779 7.428 1.00 48.97 83 ARG A CA 1
ATOM 676 C C . ARG A 1 83 ? 32.534 14.571 8.300 1.00 48.97 83 ARG A C 1
ATOM 678 O O . ARG A 1 83 ? 32.901 15.688 7.879 1.00 48.97 83 ARG A O 1
#

Foldseek 3Di:
DPPDPPQKKKKKKKALDPVLLVVLQVVDPWDWDWDADVVVSMIIIITIRDDPVSQVVSVPDPGMDMDMDGDPDDDDDDDPPDD

Radius of gyration: 15.38 Å; Cα contacts (8 Å, |Δi|>4): 120; chains: 1; bounding box: 46×31×45 Å

Organism: Marinithermus hydrothermalis (strain DSM 14884 / JCM 11576 / T1) (NCBI:txid869210)

Secondary structure (DSSP, 8-state):
-PPPP-PPEEEEEEES-HHHHHHHHHTSSS-EEEEEEGGGTEEEEEEES--HHHHHHHHTSTT-EEEEEE-------------

Solvent-accessible surface area (backbone atoms only — not comparable to full-atom values): 5257 Å² total; per-residue (Å²): 131,82,74,74,74,84,65,46,24,36,37,41,40,37,32,66,54,63,66,62,54,53,53,58,52,71,73,46,99,50,60,68,49,80,46,74,44,78,94,75,59,35,34,39,36,40,34,43,67,59,57,71,67,61,55,57,52,53,70,68,45,84,83,50,49,68,50,77,45,74,60,88,80,89,77,87,90,70,81,94,78,83,132

Mean predicted aligned error: 6.52 Å

pLDDT: mean 87.75, std 14.97, range [38.81, 98.31]

Sequence (83 aa):
MLGVPETMKVLFVEGRDFEALARLARRYPYPYRLLAQPEEERYLLEVWGVGPDLVEEATRVEGVRAWTFELLEEAWCGDEEGR